Protein AF-A0A7S3G7U4-F1 (afdb_monomer)

Solvent-accessible surface area (backbone atoms only — not comparable to full-atom values): 5935 Å² total; per-residue (Å²): 143,84,80,88,81,90,70,83,78,77,40,76,63,56,55,50,52,54,54,48,54,53,54,52,58,59,51,65,65,70,73,52,85,80,72,76,47,103,76,43,25,60,87,55,8,14,26,90,80,40,45,76,45,72,46,37,95,32,33,47,54,35,44,24,40,85,20,83,43,52,42,50,49,41,92,61,32,29,67,81,30,16,76,38,44,70,54,87,82,38,46,72,90,81,44,42,71,86,125

InterPro domains:
  IPR000742 EGF-like domain [PS00022] (71-82)
  IPR000742 EGF-like domain [PS50026] (46-83)

Radius of gyration: 24.43 Å; Cα contacts (8 Å, |Δi|>4): 150; chains: 1; bounding box: 53×43×72 Å

Nearest PDB structures (foldseek):
  2e26-assembly1_A  TM=7.857E-01  e=1.696E+00  Mus musculus
  3a7q-assembly1_A  TM=6.279E-01  e=1.211E+00  Mus musculus
  6m3b-assembly1_D  TM=7.129E-01  e=8.546E+00  Homo sapiens
  6bxb-assembly1_A  TM=5.019E-01  e=5.704E+00  Homo sapiens

Foldseek 3Di:
DDDDPPDDPCDPVNVVVVVVVVVVVVVVVVPDPCQDDPQWADAQFEACVRHHQQADPQFGAQGINHGPSFTDGDPQFDDRRSFHGPDPQADPDVRHHDD

Organism: NCBI:txid652834

Sequence (99 aa):
VLNEETTSTTSRVDILEEALAEIMLELAQLKEKPGGGSDECERNHFGANCTACNCTSGGICDDGRKGSGRCACFEGVTGVRCEECTVAGRIWPDCTECM

pLDDT: mean 81.98, std 14.92, range [45.06, 96.5]

Mean predicted aligned error: 13.01 Å

Structure (mmCIF, N/CA/C/O backbone):
data_AF-A0A7S3G7U4-F1
#
_entry.id   AF-A0A7S3G7U4-F1
#
loop_
_atom_site.group_PDB
_atom_site.id
_atom_site.type_symbol
_atom_site.label_atom_id
_atom_site.label_alt_id
_atom_site.label_comp_id
_atom_site.label_asym_id
_atom_site.label_entity_id
_atom_site.label_seq_id
_atom_site.pdbx_PDB_ins_code
_atom_site.Cartn_x
_atom_site.Cartn_y
_atom_site.Cartn_z
_atom_site.occupancy
_atom_site.B_iso_or_equiv
_atom_site.auth_seq_id
_atom_site.auth_comp_id
_atom_site.auth_asym_id
_atom_site.auth_atom_id
_atom_site.pdbx_PDB_model_num
ATOM 1 N N . VAL A 1 1 ? -26.414 26.352 60.256 1.00 53.28 1 VAL A N 1
ATOM 2 C CA . VAL A 1 1 ? -27.096 25.620 59.167 1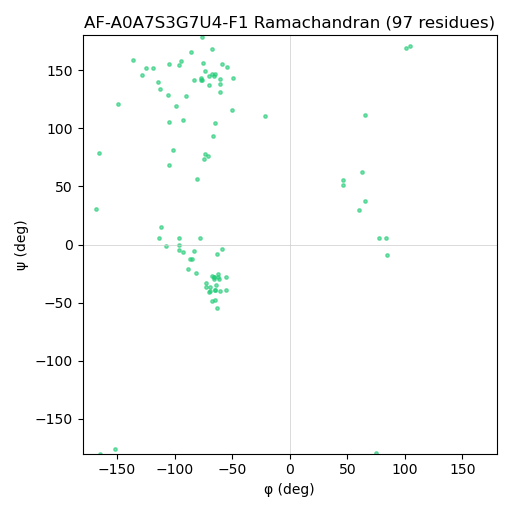.00 53.28 1 VAL A CA 1
ATOM 3 C C . VAL A 1 1 ? -27.365 26.611 58.058 1.00 53.28 1 VAL A C 1
ATOM 5 O O . VAL A 1 1 ? -28.336 27.328 58.200 1.00 53.28 1 VAL A O 1
ATOM 8 N N . LEU A 1 2 ? -26.473 26.700 57.071 1.00 45.28 2 LEU A N 1
ATOM 9 C CA . LEU A 1 2 ? -26.687 27.212 55.706 1.00 45.28 2 LEU A CA 1
ATOM 10 C C . LEU A 1 2 ? -25.442 26.746 54.905 1.00 45.28 2 LEU A C 1
ATOM 12 O O . LEU A 1 2 ? -24.358 27.257 55.163 1.00 45.28 2 LEU A O 1
ATOM 16 N N . ASN A 1 3 ? -25.397 25.476 54.490 1.00 45.06 3 ASN A N 1
ATOM 17 C CA . ASN A 1 3 ? -25.720 24.917 53.164 1.00 45.06 3 ASN A CA 1
ATOM 18 C C . ASN A 1 3 ? -24.783 25.367 52.020 1.00 45.06 3 ASN A C 1
ATOM 20 O O . ASN A 1 3 ? -24.756 26.518 51.617 1.00 45.06 3 ASN A O 1
ATOM 24 N N . GLU A 1 4 ? -24.018 24.377 51.562 1.00 58.00 4 GLU A N 1
ATOM 25 C CA . GLU A 1 4 ? -23.173 24.247 50.373 1.00 58.00 4 GLU A CA 1
ATOM 26 C C . GLU A 1 4 ? -23.497 25.193 49.199 1.00 58.00 4 GLU A C 1
ATOM 28 O O . GLU A 1 4 ? -24.471 24.994 48.479 1.00 58.00 4 GLU A O 1
ATOM 33 N N . GLU A 1 5 ? -22.607 26.154 48.942 1.00 51.22 5 GLU A N 1
ATOM 34 C CA . GLU A 1 5 ? -22.459 26.803 47.633 1.00 51.22 5 GLU A CA 1
ATOM 35 C C . GLU A 1 5 ? -21.187 26.268 46.959 1.00 51.22 5 GLU A C 1
ATOM 37 O O . GLU A 1 5 ? -20.188 26.962 46.786 1.00 51.22 5 GLU A O 1
ATOM 42 N N . THR A 1 6 ? -21.198 24.990 46.579 1.00 53.22 6 THR A N 1
ATOM 43 C CA . THR A 1 6 ? -20.271 24.434 45.579 1.00 53.22 6 THR A CA 1
ATOM 44 C C . THR A 1 6 ? -20.777 24.781 44.178 1.00 53.22 6 THR A C 1
ATOM 46 O O . THR A 1 6 ? -21.036 23.922 43.342 1.00 53.22 6 THR A O 1
ATOM 49 N N . THR A 1 7 ? -20.959 26.074 43.913 1.00 52.88 7 THR A N 1
ATOM 50 C CA . THR A 1 7 ? -21.336 26.590 42.597 1.00 52.88 7 THR A CA 1
ATOM 51 C C . THR A 1 7 ? -20.136 27.231 41.922 1.00 52.88 7 THR A C 1
ATOM 53 O O . THR A 1 7 ? -19.769 28.366 42.202 1.00 52.88 7 THR A O 1
ATOM 56 N N . SER A 1 8 ? -19.612 26.506 40.935 1.00 55.38 8 SER A N 1
ATOM 57 C CA . SER A 1 8 ? -19.397 27.080 39.607 1.00 55.38 8 SER A CA 1
ATOM 58 C C . SER A 1 8 ? -18.404 28.246 39.520 1.00 55.38 8 SER A C 1
ATOM 60 O O . SER A 1 8 ? -18.741 29.327 39.041 1.00 55.38 8 SER A O 1
ATOM 62 N N . THR A 1 9 ? -17.139 28.014 39.863 1.00 53.31 9 THR A N 1
ATOM 63 C CA . THR A 1 9 ? -16.053 28.703 39.153 1.00 53.31 9 THR A CA 1
ATOM 64 C C . THR A 1 9 ? -15.462 27.719 38.164 1.00 53.31 9 THR A C 1
ATOM 66 O O . THR A 1 9 ? -14.461 27.086 38.473 1.00 53.31 9 THR A O 1
ATOM 69 N N . THR A 1 10 ? -16.092 27.553 37.000 1.00 65.94 10 THR A N 1
ATOM 70 C CA . THR A 1 10 ? -15.457 26.840 35.888 1.00 65.94 10 THR A CA 1
ATOM 71 C C . THR A 1 10 ? -14.276 27.700 35.444 1.00 65.94 10 THR A C 1
ATOM 73 O O . THR A 1 10 ? -14.423 28.692 34.725 1.00 65.94 10 THR A O 1
ATOM 76 N N . SER A 1 11 ? -13.103 27.409 35.996 1.00 70.50 11 SER A N 1
ATOM 77 C CA . SER A 1 11 ? -11.844 28.039 35.645 1.00 70.50 11 SER A CA 1
ATOM 78 C C . SER A 1 11 ? -11.580 27.806 34.164 1.00 70.50 11 SER A C 1
ATOM 80 O O . SER A 1 11 ? -12.018 26.821 33.576 1.00 70.50 11 SER A O 1
ATOM 82 N N . ARG A 1 12 ? -10.794 28.689 33.540 1.00 78.50 12 ARG A N 1
ATOM 83 C CA . ARG A 1 12 ? -10.322 28.466 32.162 1.00 78.50 12 ARG A CA 1
ATOM 84 C C . ARG A 1 12 ? -9.602 27.125 32.031 1.00 78.50 12 ARG A C 1
ATOM 86 O O . ARG A 1 12 ? -9.603 26.562 30.949 1.00 78.50 12 ARG A O 1
ATOM 93 N N . VAL A 1 13 ? -8.997 26.650 33.119 1.00 76.12 13 VAL A N 1
ATOM 94 C CA . VAL A 1 13 ? -8.372 25.329 33.194 1.00 76.12 13 VAL A CA 1
ATOM 95 C C . VAL A 1 13 ? -9.434 24.232 33.118 1.00 76.12 13 VAL A C 1
ATOM 97 O O . VAL A 1 13 ? -9.318 23.391 32.241 1.00 76.12 13 VAL A O 1
ATOM 100 N N . ASP A 1 14 ? -10.515 24.323 33.896 1.00 82.50 14 ASP A N 1
ATOM 101 C CA . ASP A 1 14 ? -11.611 23.342 33.873 1.00 82.50 14 ASP A CA 1
ATOM 102 C C . ASP A 1 14 ? -12.286 23.269 32.486 1.00 82.50 14 ASP A C 1
ATOM 104 O O . ASP A 1 14 ? -12.545 22.187 31.969 1.00 82.50 14 ASP A O 1
ATOM 108 N N . ILE A 1 15 ? -12.487 24.418 31.823 1.00 81.12 15 ILE A N 1
ATOM 109 C CA . ILE A 1 15 ? -13.035 24.481 30.450 1.00 81.12 15 ILE A CA 1
ATOM 110 C C . ILE A 1 15 ? -12.083 23.822 29.440 1.00 81.12 15 ILE A C 1
ATOM 112 O O . ILE A 1 15 ? -12.518 23.165 28.497 1.00 81.12 15 ILE A O 1
ATOM 116 N N . LEU A 1 16 ? -10.773 24.025 29.607 1.00 81.81 16 LEU A N 1
ATOM 117 C CA . LEU A 1 16 ? -9.759 23.437 28.731 1.00 81.81 16 LEU A CA 1
ATOM 118 C C . LEU A 1 16 ? -9.604 21.933 28.970 1.00 81.81 16 LEU A C 1
ATOM 120 O O . LEU A 1 16 ? -9.336 21.207 28.018 1.00 81.81 16 LEU A O 1
ATOM 124 N N . GLU A 1 17 ? -9.775 21.466 30.204 1.00 86.31 17 GLU A N 1
ATOM 125 C CA . GLU A 1 17 ? -9.758 20.043 30.546 1.00 86.31 17 GLU A CA 1
ATOM 126 C C . GLU A 1 17 ? -10.982 19.318 29.978 1.00 86.31 17 GLU A C 1
ATOM 128 O O . GLU A 1 17 ? -10.831 18.234 29.415 1.00 86.31 17 GLU A O 1
ATOM 133 N N . GLU A 1 18 ? -12.162 19.940 30.029 1.00 84.75 18 GLU A N 1
ATOM 134 C CA . GLU A 1 18 ? -13.386 19.411 29.416 1.00 84.75 18 GLU A CA 1
ATOM 135 C C . GLU A 1 18 ? -13.262 19.348 27.883 1.00 84.75 18 GLU A C 1
ATOM 137 O O . GLU A 1 18 ? -13.456 18.288 27.288 1.00 84.75 18 GLU A O 1
ATOM 142 N N . ALA A 1 19 ? -12.798 20.429 27.246 1.00 85.75 19 ALA A N 1
ATOM 143 C CA . ALA A 1 19 ? -12.559 20.457 25.800 1.00 85.75 19 ALA A CA 1
ATOM 144 C C . ALA A 1 19 ? -11.462 19.470 25.350 1.00 85.75 19 ALA A C 1
ATOM 146 O O . ALA A 1 19 ? -11.547 18.886 24.270 1.00 85.75 19 ALA A O 1
ATOM 147 N N . LEU A 1 20 ? -10.417 19.259 26.160 1.00 88.31 20 LEU A N 1
ATOM 148 C CA . LEU A 1 20 ? -9.373 18.271 25.875 1.00 88.31 20 LEU A CA 1
ATOM 149 C C . LEU A 1 20 ? -9.906 16.838 26.001 1.00 88.31 20 LEU A C 1
ATOM 151 O O . LEU A 1 20 ? -9.503 15.979 25.217 1.00 88.31 20 LEU A O 1
ATOM 155 N N . ALA A 1 21 ? -10.800 16.572 26.956 1.00 87.56 21 ALA A N 1
ATOM 156 C CA . ALA A 1 21 ? -11.433 15.267 27.117 1.00 87.56 21 ALA A CA 1
ATOM 157 C C . ALA A 1 21 ? -12.316 14.907 25.912 1.00 87.56 21 ALA A C 1
ATOM 159 O O . ALA A 1 21 ? -12.266 13.763 25.456 1.00 87.56 21 ALA A O 1
ATOM 160 N N . GLU A 1 22 ? -13.047 15.880 25.360 1.00 84.56 22 GLU A N 1
ATOM 161 C CA . GLU A 1 22 ? -13.803 15.718 24.112 1.00 84.56 22 GLU A CA 1
ATOM 162 C C . GLU A 1 22 ? -12.855 15.424 22.945 1.00 84.56 22 GLU A C 1
ATOM 164 O O . GLU A 1 22 ? -12.918 14.339 22.375 1.00 84.56 22 GLU A O 1
ATOM 169 N N . ILE A 1 23 ? -11.851 16.278 22.707 1.00 83.75 23 ILE A N 1
ATOM 170 C CA . ILE A 1 23 ? -10.872 16.084 21.622 1.00 83.75 23 ILE A CA 1
ATOM 171 C C . ILE A 1 23 ? -10.171 14.719 21.723 1.00 83.75 23 ILE A C 1
ATOM 173 O O . ILE A 1 23 ? -9.936 14.056 20.710 1.00 83.75 23 ILE A O 1
ATOM 177 N N . MET A 1 24 ? -9.830 14.255 22.929 1.00 83.94 24 MET A N 1
ATOM 178 C CA . MET A 1 24 ? -9.231 12.930 23.118 1.00 83.94 24 MET A CA 1
ATOM 179 C C . MET A 1 24 ? -10.184 11.779 22.755 1.00 83.94 24 MET A C 1
ATOM 181 O O . MET A 1 24 ? -9.705 10.730 22.315 1.00 83.94 24 MET A O 1
ATOM 185 N N . LEU A 1 25 ? -11.501 11.963 22.876 1.00 79.88 25 LEU A N 1
ATOM 186 C CA . LEU A 1 25 ? -12.518 10.993 22.466 1.00 79.88 25 LEU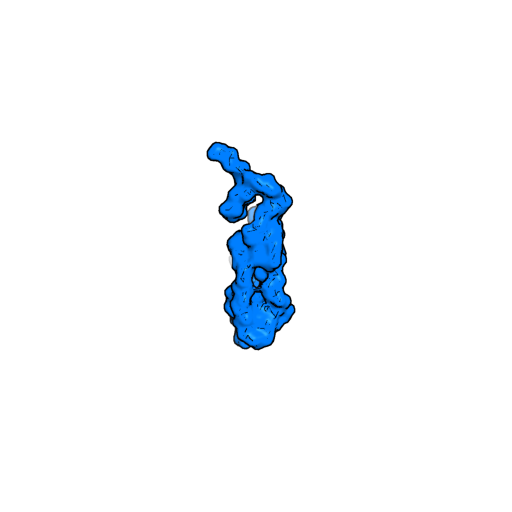 A CA 1
ATOM 187 C C . LEU A 1 25 ? -12.652 10.902 20.937 1.00 79.88 25 LEU A C 1
ATOM 189 O O . LEU A 1 25 ? -12.811 9.797 20.408 1.00 79.88 25 LEU A O 1
ATOM 193 N N . GLU A 1 26 ? -12.527 12.014 20.206 1.00 77.62 26 GLU A N 1
ATOM 194 C CA . GLU A 1 26 ? -12.437 11.978 18.739 1.00 77.62 26 GLU A CA 1
ATOM 195 C C . GLU A 1 26 ? -11.104 11.384 18.259 1.00 77.62 26 GLU A C 1
ATOM 197 O O . GLU A 1 26 ? -11.078 10.574 17.331 1.00 77.62 26 GLU A O 1
ATOM 202 N N . LEU A 1 27 ? -9.983 11.716 18.908 1.00 73.88 27 LEU A N 1
ATOM 203 C CA . LEU A 1 27 ? -8.667 11.178 18.540 1.00 73.88 27 LEU A CA 1
ATOM 204 C C . LEU A 1 27 ? -8.536 9.670 18.823 1.00 73.88 27 LEU A C 1
ATOM 206 O O . LEU A 1 27 ? -7.782 8.985 18.127 1.00 73.88 27 LEU A O 1
ATOM 210 N N . ALA A 1 28 ? -9.277 9.125 19.794 1.00 70.00 28 ALA A N 1
ATOM 211 C CA . ALA A 1 28 ? -9.329 7.685 20.067 1.00 70.00 28 ALA A CA 1
ATOM 212 C C . ALA A 1 28 ? -9.880 6.869 18.883 1.00 70.00 28 ALA A C 1
ATOM 214 O O . ALA A 1 28 ? -9.523 5.704 18.719 1.00 70.00 28 ALA A O 1
ATOM 215 N N . GLN A 1 29 ? -10.689 7.489 18.020 1.00 67.19 29 GLN A N 1
ATOM 216 C CA . GLN A 1 29 ? -11.267 6.866 16.825 1.00 67.19 29 GLN A CA 1
ATOM 217 C C . GLN A 1 29 ? -10.321 6.924 15.614 1.00 67.19 29 GLN A C 1
ATOM 219 O O . GLN A 1 29 ? -10.538 6.229 14.625 1.00 67.19 29 GLN A O 1
ATOM 224 N N . LEU A 1 30 ? -9.252 7.725 15.688 1.00 61.81 30 LEU A N 1
ATOM 225 C CA . LEU A 1 30 ? -8.272 7.893 14.611 1.00 61.81 30 LEU A CA 1
ATOM 226 C 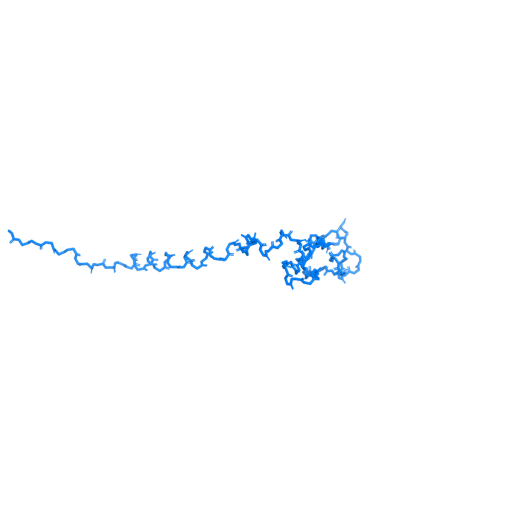C . LEU A 1 30 ? -7.067 6.953 14.722 1.00 61.81 30 LEU A C 1
ATOM 228 O O . LEU A 1 30 ? -6.228 6.945 13.823 1.00 61.81 30 LEU A O 1
ATOM 232 N N . LYS A 1 31 ? -6.935 6.183 15.811 1.00 66.56 31 LYS A N 1
ATOM 233 C CA . LYS A 1 31 ? -5.725 5.376 16.022 1.00 66.56 31 LYS A CA 1
ATOM 234 C C . LYS A 1 31 ? -5.698 4.057 15.271 1.00 66.56 31 LYS A C 1
ATOM 236 O O . LYS A 1 31 ? -4.604 3.601 14.966 1.00 66.56 31 LYS A O 1
ATOM 241 N N . GLU A 1 32 ? -6.830 3.473 14.901 1.00 60.22 32 GLU A N 1
ATOM 242 C CA . GLU A 1 32 ? -6.832 2.220 14.150 1.00 60.22 32 GLU A CA 1
ATOM 243 C C . GLU A 1 32 ? -8.059 2.185 13.240 1.00 60.22 32 GLU A C 1
ATOM 245 O O . GLU A 1 32 ? -9.184 2.238 13.729 1.00 60.22 32 GLU A O 1
ATOM 250 N N . LYS A 1 33 ? -7.866 2.061 11.916 1.00 54.69 33 LYS A N 1
ATOM 251 C CA . LYS A 1 33 ? -8.914 1.494 11.049 1.00 54.69 33 LYS A CA 1
ATOM 252 C C . LYS A 1 33 ? -9.318 0.178 11.735 1.00 54.69 33 LYS A C 1
ATOM 254 O O . LYS A 1 33 ? -8.427 -0.664 11.894 1.00 54.69 33 LYS A O 1
ATOM 259 N N . PRO A 1 34 ? -10.562 0.017 12.226 1.00 51.75 34 PRO A N 1
ATOM 260 C CA . PRO A 1 34 ? -10.929 -1.108 13.078 1.00 51.75 34 PRO A CA 1
ATOM 261 C C . PRO A 1 34 ? -11.044 -2.383 12.238 1.00 51.75 34 PRO A C 1
ATOM 263 O O . PRO A 1 34 ? -12.138 -2.858 11.977 1.00 51.75 34 PRO A O 1
ATOM 266 N N . GLY A 1 35 ? -9.911 -2.939 11.808 1.00 56.34 35 GLY A N 1
ATOM 267 C CA . GLY A 1 35 ? -9.840 -4.216 11.107 1.00 56.34 35 GLY A CA 1
ATOM 268 C C . GLY A 1 35 ? -10.072 -5.356 12.087 1.00 56.34 35 GLY A C 1
ATOM 269 O O . GLY A 1 35 ? -9.114 -5.957 12.569 1.00 56.34 35 GLY A O 1
ATOM 270 N N . GLY A 1 36 ? -11.331 -5.590 12.459 1.00 55.94 36 GLY A N 1
ATOM 271 C CA . GLY A 1 36 ? -11.658 -6.490 13.566 1.00 55.94 36 GLY A 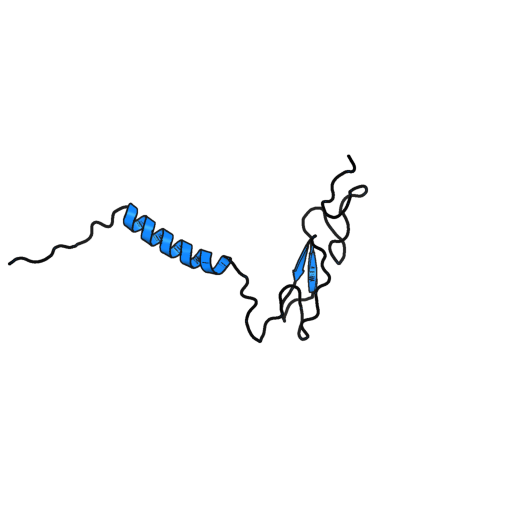CA 1
ATOM 272 C C . GLY A 1 36 ? -13.129 -6.877 13.704 1.00 55.94 36 GLY A C 1
ATOM 273 O O . GLY A 1 36 ? -13.586 -7.110 14.819 1.00 55.94 36 GLY A O 1
ATOM 274 N N . GLY A 1 37 ? -13.875 -6.949 12.600 1.00 52.41 37 GLY A N 1
ATOM 275 C CA . GLY A 1 37 ? -15.161 -7.653 12.539 1.00 52.41 37 GLY A CA 1
ATOM 276 C C . GLY A 1 37 ? -15.017 -8.977 11.788 1.00 52.41 37 GLY A C 1
ATOM 277 O O . GLY A 1 37 ? -14.156 -9.099 10.924 1.00 52.41 37 GLY A O 1
ATOM 278 N N . SER A 1 38 ? -15.895 -9.955 12.039 1.00 59.44 38 SER A N 1
ATOM 279 C CA . SER A 1 38 ? -15.979 -11.222 11.271 1.00 59.44 38 SER A CA 1
ATOM 280 C C . SER A 1 38 ? -16.246 -11.017 9.758 1.00 59.44 38 SER A C 1
ATOM 282 O O . SER A 1 38 ? -16.263 -11.969 8.972 1.00 59.44 38 SER A O 1
ATOM 284 N N . ASP A 1 39 ? -16.437 -9.762 9.357 1.00 60.91 39 ASP A N 1
ATOM 285 C CA . ASP A 1 39 ? -16.740 -9.263 8.022 1.00 60.91 39 ASP A CA 1
ATOM 286 C C . ASP A 1 39 ? -15.533 -8.545 7.389 1.00 60.91 39 ASP A C 1
ATOM 288 O O . ASP A 1 39 ? -15.610 -8.119 6.236 1.00 60.91 39 ASP A O 1
ATOM 292 N N . GLU A 1 40 ? -14.411 -8.446 8.101 1.00 72.31 40 GLU A N 1
ATOM 293 C CA . GLU A 1 40 ? -13.204 -7.745 7.675 1.00 72.31 40 GLU A CA 1
ATOM 294 C C . GLU A 1 40 ? -12.043 -8.725 7.484 1.00 72.31 40 GLU A C 1
ATOM 296 O O . GLU A 1 40 ? -11.876 -9.686 8.233 1.00 72.31 40 GLU A O 1
ATOM 301 N N . CYS A 1 41 ? -11.257 -8.506 6.435 1.00 81.56 41 CYS A N 1
ATOM 302 C CA . CYS A 1 41 ? -10.058 -9.291 6.189 1.00 81.56 41 CYS A CA 1
ATOM 303 C C . CYS A 1 41 ? -8.937 -8.867 7.145 1.00 81.56 41 CYS A C 1
ATOM 305 O O . CYS A 1 41 ? -8.919 -7.729 7.616 1.00 81.56 41 CYS A O 1
ATOM 307 N N . GLU A 1 42 ? -7.976 -9.761 7.398 1.00 86.06 42 GLU A N 1
ATOM 308 C CA . GLU A 1 42 ? -6.728 -9.361 8.053 1.00 86.06 42 GLU A CA 1
ATOM 309 C C . GLU A 1 42 ? -6.073 -8.209 7.270 1.00 86.06 42 GLU A C 1
ATOM 311 O O . GLU A 1 42 ? -6.270 -8.075 6.056 1.00 86.06 42 GLU A O 1
ATOM 316 N N . ARG A 1 43 ? -5.287 -7.363 7.952 1.00 83.75 43 ARG A N 1
ATOM 317 C CA . ARG A 1 43 ? -4.545 -6.283 7.284 1.00 83.75 43 ARG A CA 1
ATOM 318 C C . ARG A 1 43 ? -3.789 -6.839 6.071 1.00 83.75 43 ARG A C 1
ATOM 320 O O . ARG A 1 43 ? -3.278 -7.958 6.106 1.00 83.75 43 ARG A O 1
ATOM 327 N N . ASN A 1 44 ? -3.717 -6.050 5.000 1.00 87.50 44 ASN A N 1
ATOM 328 C CA . ASN A 1 44 ? -3.145 -6.468 3.715 1.00 87.50 44 ASN A CA 1
ATOM 329 C C . ASN A 1 44 ? -3.843 -7.672 3.056 1.00 87.50 44 ASN A C 1
ATOM 331 O O . ASN A 1 44 ? -3.200 -8.402 2.310 1.00 87.50 44 ASN A O 1
ATOM 335 N N . HIS A 1 45 ? -5.140 -7.885 3.275 1.00 92.44 45 HIS A N 1
ATOM 336 C CA . HIS A 1 45 ? -5.932 -8.847 2.506 1.00 92.44 45 HIS A CA 1
ATOM 337 C C . HIS A 1 45 ? -7.196 -8.184 1.958 1.00 92.44 45 HIS A C 1
ATOM 339 O O . HIS A 1 45 ? -7.774 -7.310 2.602 1.00 92.44 45 HIS A O 1
ATOM 345 N N . PHE A 1 46 ? -7.638 -8.592 0.769 1.00 92.69 46 PHE A N 1
ATOM 346 C CA . PHE A 1 46 ? -8.712 -7.919 0.040 1.00 92.69 46 PHE A CA 1
ATOM 347 C C . PHE A 1 46 ? -9.740 -8.877 -0.576 1.00 92.69 46 PHE A C 1
ATOM 349 O O . PHE A 1 46 ? -9.477 -10.058 -0.828 1.00 92.69 46 PHE A O 1
ATOM 356 N N . GLY A 1 47 ? -10.926 -8.340 -0.856 1.00 91.31 47 GLY A N 1
ATOM 357 C CA . GLY A 1 47 ? -12.007 -9.036 -1.548 1.00 91.31 47 GLY A CA 1
ATOM 358 C C . GLY A 1 47 ? -12.749 -10.070 -0.694 1.00 91.31 47 GLY A C 1
ATOM 359 O O . GLY A 1 47 ? -12.451 -10.301 0.475 1.00 91.31 47 GLY A O 1
ATOM 360 N N . ALA A 1 48 ? -13.740 -10.731 -1.302 1.00 90.31 48 ALA A N 1
ATOM 361 C CA . ALA A 1 48 ? -14.619 -11.680 -0.608 1.00 90.31 48 ALA A CA 1
ATOM 362 C C . ALA A 1 48 ? -13.888 -12.904 -0.025 1.00 90.31 48 ALA A C 1
ATOM 364 O O . ALA A 1 48 ? -14.344 -13.468 0.966 1.00 90.31 48 ALA A O 1
ATOM 365 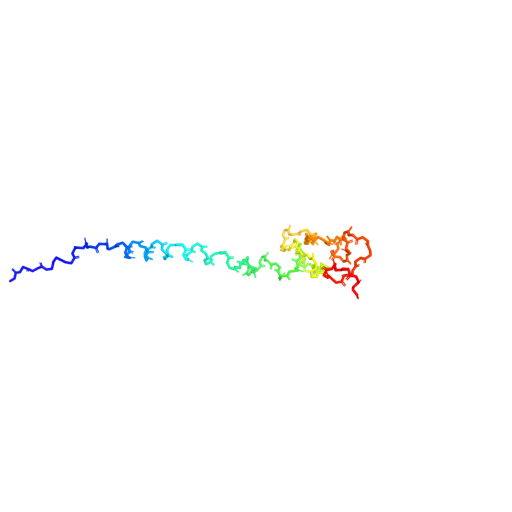N N . ASN A 1 49 ? -12.767 -13.294 -0.637 1.00 91.88 49 ASN A N 1
ATOM 366 C CA . ASN A 1 49 ? -11.942 -14.422 -0.203 1.00 91.88 49 ASN A CA 1
ATOM 367 C C . ASN A 1 49 ? -10.762 -13.998 0.680 1.00 91.88 49 ASN A C 1
ATOM 369 O O . ASN A 1 49 ? -9.918 -14.839 0.966 1.00 91.88 49 ASN A O 1
ATOM 373 N N . CYS A 1 50 ? -10.658 -12.714 1.049 1.00 92.19 50 CYS A N 1
ATOM 374 C CA . CYS A 1 50 ? -9.515 -12.167 1.778 1.00 92.19 50 CYS A CA 1
ATOM 375 C C . CYS A 1 50 ? -8.182 -12.626 1.178 1.00 92.19 50 CYS A C 1
ATOM 377 O O . CYS A 1 50 ? -7.356 -13.246 1.836 1.00 92.19 50 CYS A O 1
ATOM 379 N N . THR A 1 51 ? -7.996 -12.366 -0.113 1.00 94.12 51 THR A N 1
ATOM 380 C CA . THR A 1 51 ? -6.757 -12.690 -0.823 1.00 94.12 51 THR A CA 1
ATOM 381 C C . THR A 1 51 ? -5.644 -11.769 -0.347 1.00 94.12 51 THR A C 1
ATOM 383 O O . THR A 1 51 ? -5.872 -10.573 -0.194 1.00 94.12 51 THR A O 1
ATOM 386 N N . ALA A 1 52 ? -4.446 -12.306 -0.117 1.00 94.25 52 ALA A N 1
ATOM 387 C CA . ALA A 1 52 ? -3.305 -11.502 0.306 1.00 94.25 52 ALA A CA 1
ATOM 388 C C . ALA A 1 52 ? -2.961 -10.434 -0.742 1.00 94.25 52 ALA A C 1
ATOM 390 O O . ALA A 1 52 ? -2.827 -10.723 -1.935 1.00 94.25 52 ALA A O 1
ATOM 391 N N . CYS A 1 53 ? -2.802 -9.195 -0.288 1.00 94.31 53 CYS A N 1
ATOM 392 C CA . CYS A 1 53 ? -2.234 -8.114 -1.071 1.00 94.31 53 CYS A CA 1
ATOM 393 C C . CYS A 1 53 ? -0.758 -8.391 -1.334 1.00 94.31 53 CYS A C 1
ATOM 395 O O . CYS A 1 53 ? -0.044 -8.927 -0.489 1.00 94.31 53 CYS A O 1
ATOM 397 N N . ASN A 1 54 ? -0.287 -7.954 -2.497 1.00 94.88 54 ASN A N 1
ATOM 398 C CA . ASN A 1 54 ? 1.099 -8.152 -2.902 1.00 94.88 54 ASN A CA 1
ATOM 399 C C . ASN A 1 54 ? 1.896 -6.839 -2.956 1.00 94.88 54 ASN A C 1
ATOM 401 O O . ASN A 1 54 ? 2.962 -6.806 -3.564 1.00 94.88 54 ASN A O 1
ATOM 405 N N . CYS A 1 55 ? 1.394 -5.752 -2.366 1.00 94.69 55 CYS A N 1
ATOM 406 C CA . CYS A 1 55 ? 2.105 -4.474 -2.318 1.00 94.69 55 CYS A CA 1
ATOM 407 C C . CYS A 1 55 ? 3.441 -4.624 -1.579 1.00 94.69 55 CYS A C 1
ATOM 409 O O . CYS A 1 55 ? 3.540 -5.369 -0.603 1.00 94.69 55 CYS A O 1
ATOM 411 N N . THR A 1 56 ? 4.479 -3.937 -2.046 1.00 94.56 56 THR A N 1
ATOM 412 C CA . THR A 1 56 ? 5.727 -3.789 -1.296 1.00 94.56 56 THR A CA 1
ATOM 413 C C . THR A 1 56 ? 5.541 -2.763 -0.171 1.00 94.56 56 THR A C 1
ATOM 415 O O . THR A 1 56 ? 4.491 -2.132 -0.045 1.00 94.56 56 THR A O 1
ATOM 418 N N . SER A 1 57 ? 6.586 -2.536 0.627 1.00 92.50 57 SER A N 1
ATOM 419 C CA . SER A 1 57 ? 6.618 -1.454 1.620 1.00 92.50 57 SER A CA 1
ATOM 420 C C . SER A 1 57 ? 6.539 -0.048 1.011 1.00 92.50 57 SER A C 1
ATOM 422 O O . SER A 1 57 ? 6.400 0.917 1.754 1.00 92.50 57 SER A O 1
ATOM 424 N N . GLY A 1 58 ? 6.625 0.082 -0.318 1.00 93.06 58 GLY A N 1
ATOM 425 C CA . GLY A 1 58 ? 6.485 1.343 -1.043 1.00 93.06 58 GLY A CA 1
ATOM 426 C C . GLY A 1 58 ? 5.037 1.813 -1.211 1.00 93.06 58 GLY A C 1
ATOM 427 O O . GLY A 1 58 ? 4.798 2.789 -1.915 1.00 93.06 58 GLY A O 1
ATOM 428 N N . GLY A 1 59 ? 4.047 1.145 -0.621 1.00 93.00 59 GLY A N 1
ATOM 429 C CA . GLY A 1 59 ? 2.665 1.595 -0.726 1.00 93.00 59 GLY A CA 1
ATOM 430 C C . GLY A 1 59 ? 1.719 0.965 0.280 1.00 93.00 59 GLY A C 1
ATOM 431 O O . GLY A 1 59 ? 2.096 0.135 1.105 1.00 93.00 59 GLY A O 1
ATOM 432 N N . ILE A 1 60 ? 0.459 1.376 0.183 1.00 93.19 60 ILE A N 1
ATOM 433 C CA . ILE A 1 60 ? -0.645 0.885 1.008 1.00 93.19 60 ILE A CA 1
ATOM 434 C C . ILE A 1 60 ? -1.608 0.113 0.114 1.00 93.19 60 ILE A C 1
ATOM 436 O O . ILE A 1 60 ? -1.961 0.573 -0.974 1.00 93.19 60 ILE A O 1
ATOM 440 N N . CYS A 1 61 ? -2.037 -1.063 0.568 1.00 93.75 61 CYS A N 1
ATOM 441 C CA . CYS A 1 61 ? -3.048 -1.827 -0.145 1.00 93.75 61 CYS A CA 1
ATOM 442 C C . CYS A 1 61 ? -4.448 -1.251 0.083 1.00 93.75 61 CYS A C 1
ATOM 444 O O . CYS A 1 61 ? -4.803 -0.893 1.203 1.00 93.75 61 CYS A O 1
ATOM 446 N N . ASP A 1 62 ? -5.276 -1.244 -0.959 1.00 92.69 62 ASP A N 1
ATOM 447 C CA . ASP A 1 62 ? -6.729 -1.161 -0.826 1.00 92.69 62 ASP A CA 1
ATOM 448 C C . ASP A 1 62 ? -7.279 -2.487 -0.265 1.00 92.69 62 ASP A C 1
ATOM 450 O O . ASP A 1 62 ? -7.770 -3.353 -1.000 1.00 92.69 62 ASP A O 1
ATOM 454 N N . ASP A 1 63 ? -7.081 -2.667 1.043 1.00 90.94 63 ASP A N 1
ATOM 455 C CA . ASP A 1 63 ? -7.448 -3.845 1.826 1.00 90.94 63 ASP A CA 1
ATOM 456 C C . ASP A 1 63 ? -8.898 -3.808 2.344 1.00 90.94 63 ASP A C 1
ATOM 458 O O . ASP A 1 63 ? -9.575 -2.775 2.368 1.00 90.94 63 ASP A O 1
ATOM 462 N N . GLY A 1 64 ? -9.360 -4.969 2.804 1.00 87.56 64 GLY A N 1
ATOM 463 C CA . GLY A 1 64 ? -10.697 -5.196 3.337 1.00 87.56 64 GLY A CA 1
ATOM 464 C C . GLY A 1 64 ? -11.596 -5.951 2.360 1.00 87.56 64 GLY A C 1
ATOM 465 O O . GLY A 1 64 ? -11.284 -6.147 1.185 1.00 87.56 64 GLY A O 1
ATOM 466 N N . ARG A 1 65 ? -12.773 -6.372 2.830 1.00 88.56 65 ARG A N 1
ATOM 467 C CA . ARG A 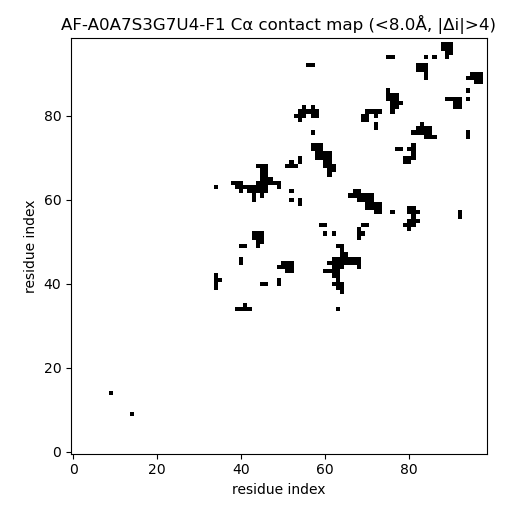1 65 ? -13.693 -7.222 2.047 1.00 88.56 65 ARG A CA 1
ATOM 468 C C . ARG A 1 65 ? -14.190 -6.562 0.753 1.00 88.56 65 ARG A C 1
ATOM 470 O O . ARG A 1 65 ? -14.485 -7.255 -0.218 1.00 88.56 65 ARG A O 1
ATOM 477 N N . LYS A 1 66 ? -14.287 -5.227 0.747 1.00 88.94 66 LYS A N 1
ATOM 478 C CA . LYS A 1 66 ? -14.626 -4.407 -0.433 1.00 88.94 66 LYS A CA 1
ATOM 479 C C . LYS A 1 66 ? -13.396 -3.850 -1.156 1.00 88.94 66 LYS A C 1
ATOM 481 O O . LYS A 1 66 ? -13.562 -3.206 -2.187 1.00 88.94 66 LYS A O 1
ATOM 486 N N . GLY A 1 67 ? -12.204 -4.079 -0.608 1.00 90.06 67 GLY A N 1
ATOM 487 C CA . GLY A 1 67 ? -10.948 -3.644 -1.192 1.00 90.06 67 GLY A CA 1
ATOM 488 C C . GLY A 1 67 ? -10.677 -4.356 -2.513 1.00 90.06 67 GLY A C 1
ATOM 489 O O . GLY A 1 67 ? -11.032 -5.525 -2.703 1.00 90.06 67 GLY A O 1
ATOM 490 N N . SER A 1 68 ? -10.056 -3.636 -3.438 1.00 92.88 68 SER A N 1
ATOM 491 C CA . SER A 1 68 ? -9.682 -4.129 -4.765 1.00 92.88 68 SER A CA 1
ATOM 492 C C . SER A 1 68 ? -8.324 -4.831 -4.799 1.00 92.88 68 SER A C 1
ATOM 494 O O . SER A 1 68 ? -8.002 -5.466 -5.802 1.00 92.88 68 SER A O 1
ATOM 496 N N . GLY A 1 69 ? -7.518 -4.703 -3.738 1.00 93.06 69 GLY A N 1
ATOM 497 C CA . GLY A 1 69 ? -6.148 -5.220 -3.696 1.00 93.06 69 GLY A CA 1
ATOM 498 C C . GLY A 1 69 ? -5.131 -4.365 -4.447 1.00 93.06 69 GLY A C 1
ATOM 499 O O . GLY A 1 69 ? -3.973 -4.759 -4.589 1.00 93.06 69 GLY A O 1
ATOM 500 N N . ARG A 1 70 ? -5.549 -3.203 -4.960 1.00 94.56 70 ARG A N 1
ATOM 501 C CA . ARG A 1 70 ? -4.678 -2.283 -5.692 1.00 94.56 70 ARG A CA 1
ATOM 502 C C . ARG A 1 70 ? -3.770 -1.528 -4.720 1.00 94.56 70 ARG A C 1
ATOM 504 O O . ARG A 1 70 ? -4.214 -1.114 -3.654 1.00 94.56 70 ARG A O 1
ATOM 511 N N . CYS A 1 71 ? -2.518 -1.314 -5.111 1.00 95.88 71 CYS A N 1
ATOM 512 C CA . CYS A 1 71 ? -1.545 -0.598 -4.292 1.00 95.88 71 CYS A CA 1
ATOM 513 C C . CYS A 1 71 ? -1.582 0.905 -4.590 1.00 95.88 71 CYS A C 1
ATOM 515 O O . CYS A 1 71 ? -1.486 1.328 -5.746 1.00 95.88 71 CYS A O 1
ATOM 517 N N . ALA A 1 72 ? -1.721 1.714 -3.546 1.00 95.50 72 ALA A N 1
ATOM 518 C CA . ALA A 1 72 ? -1.491 3.148 -3.589 1.00 95.50 72 ALA A CA 1
ATOM 519 C C . ALA A 1 72 ? -0.033 3.412 -3.194 1.00 95.50 72 ALA A C 1
ATOM 521 O O . ALA A 1 72 ? 0.336 3.236 -2.033 1.00 95.50 72 ALA A O 1
ATOM 522 N N . CYS A 1 73 ? 0.796 3.780 -4.169 1.00 96.06 73 CYS A N 1
ATOM 523 C CA . CYS A 1 73 ? 2.226 3.975 -3.955 1.00 96.06 73 CYS A CA 1
ATOM 524 C C . CYS A 1 73 ? 2.526 5.303 -3.263 1.00 96.06 73 CYS A C 1
ATOM 526 O O . CYS A 1 73 ? 1.870 6.314 -3.524 1.00 96.06 73 CYS A O 1
ATOM 528 N N . PHE A 1 74 ? 3.526 5.281 -2.384 1.00 94.62 74 PHE A N 1
ATOM 529 C CA . PHE A 1 74 ? 4.086 6.477 -1.774 1.00 94.62 74 PHE A CA 1
ATOM 530 C C . PHE A 1 74 ? 4.809 7.338 -2.814 1.00 94.62 74 PHE A C 1
ATOM 532 O O . PHE A 1 74 ? 5.048 6.936 -3.955 1.00 94.62 74 PHE A O 1
ATOM 539 N N . GLU A 1 75 ? 5.140 8.565 -2.428 1.00 94.12 75 GLU A N 1
ATOM 540 C CA . GLU A 1 75 ? 5.858 9.478 -3.308 1.00 94.12 75 GLU A CA 1
ATOM 541 C C . GLU A 1 75 ? 7.228 8.902 -3.708 1.00 94.12 75 GLU A C 1
ATOM 543 O O . GLU A 1 75 ? 7.940 8.326 -2.890 1.00 94.12 75 GLU A O 1
ATOM 548 N N . GLY A 1 76 ? 7.598 9.049 -4.984 1.00 94.06 76 GLY A N 1
ATOM 549 C CA . GLY A 1 76 ? 8.884 8.571 -5.503 1.00 94.06 76 GLY A CA 1
ATOM 550 C C . GLY A 1 76 ? 8.918 7.095 -5.917 1.00 94.06 76 GLY A C 1
ATOM 551 O O . GLY A 1 76 ? 9.875 6.686 -6.576 1.00 94.06 76 GLY A O 1
ATOM 552 N N . VAL A 1 77 ? 7.869 6.322 -5.620 1.00 95.62 77 VAL A N 1
ATOM 553 C CA . VAL A 1 77 ? 7.733 4.910 -6.009 1.00 95.62 77 VAL A CA 1
ATOM 554 C C . VAL A 1 77 ? 6.524 4.672 -6.918 1.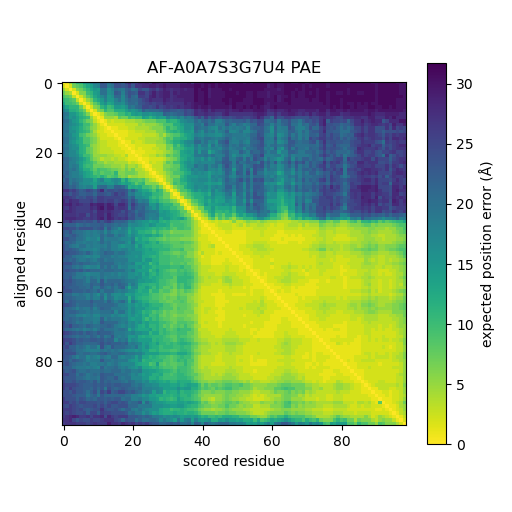00 95.62 77 VAL A C 1
ATOM 556 O O . VAL A 1 77 ? 5.536 5.404 -6.907 1.00 95.62 77 VAL A O 1
ATOM 559 N N . THR A 1 78 ? 6.619 3.656 -7.768 1.00 95.44 78 THR A N 1
ATOM 560 C CA . THR A 1 78 ? 5.628 3.292 -8.783 1.00 95.44 78 THR A CA 1
ATOM 561 C C . THR A 1 78 ? 5.675 1.790 -9.080 1.00 95.44 78 THR A C 1
ATOM 563 O O . THR A 1 78 ? 6.402 1.045 -8.425 1.00 95.44 78 THR A O 1
ATOM 566 N N . GLY A 1 79 ? 4.875 1.341 -10.043 1.00 94.56 79 GLY A N 1
ATOM 567 C CA . GLY A 1 79 ? 4.668 -0.071 -10.356 1.00 94.56 79 GLY A CA 1
ATOM 568 C C . GLY A 1 79 ? 3.362 -0.605 -9.769 1.00 94.56 79 GLY A C 1
ATOM 569 O O . GLY A 1 79 ? 2.684 0.059 -8.982 1.00 94.56 79 GLY A O 1
ATOM 570 N N . VAL A 1 80 ? 2.971 -1.815 -10.175 1.00 95.56 80 VAL A N 1
ATOM 571 C CA . VAL A 1 80 ? 1.714 -2.446 -9.722 1.00 95.56 80 VAL A CA 1
ATOM 572 C C . VAL A 1 80 ? 1.760 -2.746 -8.225 1.00 95.56 80 VAL A C 1
ATOM 574 O O . VAL A 1 80 ? 0.725 -2.733 -7.556 1.00 95.56 80 VAL A O 1
ATOM 577 N N . ARG A 1 81 ? 2.958 -3.003 -7.700 1.00 95.62 81 ARG A N 1
ATOM 578 C CA . ARG A 1 81 ? 3.225 -3.346 -6.308 1.00 95.62 81 ARG A CA 1
ATOM 579 C C . ARG A 1 81 ? 4.032 -2.265 -5.592 1.00 95.62 81 ARG A C 1
ATOM 581 O O . ARG A 1 81 ? 4.378 -2.485 -4.439 1.00 95.62 81 ARG A O 1
ATOM 588 N N . CYS A 1 82 ? 4.306 -1.123 -6.223 1.00 96.50 82 CYS A N 1
ATOM 589 C CA . CYS A 1 82 ? 5.196 -0.078 -5.702 1.00 96.50 82 CYS A CA 1
ATOM 590 C C . CYS A 1 82 ? 6.663 -0.542 -5.582 1.00 96.50 82 CYS A C 1
ATOM 592 O O . CYS A 1 82 ? 7.363 -0.261 -4.607 1.00 96.50 82 CYS A O 1
ATOM 594 N N . GLU A 1 83 ? 7.111 -1.339 -6.549 1.00 94.88 83 GLU A N 1
ATOM 595 C CA . GLU A 1 83 ? 8.421 -1.988 -6.605 1.00 94.88 83 GLU A CA 1
ATOM 596 C C . GLU A 1 83 ? 9.471 -1.230 -7.435 1.00 94.88 83 GLU A C 1
ATOM 598 O O . GLU A 1 83 ? 10.612 -1.674 -7.528 1.00 94.88 83 GLU A O 1
ATOM 603 N N . GLU A 1 84 ? 9.107 -0.090 -8.024 1.00 95.00 84 GLU A N 1
ATOM 604 C CA . GLU A 1 84 ? 9.976 0.686 -8.912 1.00 95.00 84 GLU A CA 1
ATOM 605 C C . GLU A 1 84 ? 10.111 2.132 -8.435 1.00 95.00 84 GLU A C 1
ATOM 607 O O . GLU A 1 84 ? 9.196 2.687 -7.831 1.00 95.00 84 GLU A O 1
ATOM 612 N N . CYS A 1 85 ? 11.238 2.774 -8.738 1.00 95.62 85 CYS A N 1
ATOM 613 C CA . CYS A 1 85 ? 11.393 4.211 -8.528 1.00 95.62 85 CYS A CA 1
ATOM 614 C C . CYS A 1 85 ? 10.797 4.990 -9.701 1.00 95.62 85 CYS A C 1
ATOM 616 O O . CYS A 1 85 ? 10.966 4.612 -10.859 1.00 95.62 85 CYS A O 1
ATOM 618 N N . THR A 1 86 ? 10.145 6.118 -9.421 1.00 95.56 86 THR A N 1
ATOM 619 C CA . THR A 1 86 ? 9.595 6.991 -10.474 1.00 95.56 86 THR A CA 1
ATOM 620 C C . THR A 1 86 ? 10.686 7.629 -11.333 1.00 95.56 86 THR A C 1
ATOM 622 O O . THR A 1 86 ? 10.455 7.934 -12.501 1.00 95.56 86 THR A O 1
ATOM 625 N N . VAL A 1 87 ? 11.876 7.831 -10.761 1.00 93.19 87 VAL A N 1
ATOM 626 C CA . VAL A 1 87 ? 13.048 8.396 -11.436 1.00 93.19 87 VAL A CA 1
ATOM 627 C C . VAL A 1 87 ? 14.060 7.288 -11.716 1.00 93.19 87 VAL A C 1
ATOM 629 O O . VAL A 1 87 ? 14.453 6.548 -10.813 1.00 93.19 87 VAL A O 1
ATOM 632 N N . ALA A 1 88 ? 14.512 7.199 -12.968 1.00 87.75 88 ALA A N 1
ATOM 633 C CA . ALA A 1 88 ? 15.540 6.249 -13.378 1.00 87.75 88 ALA A CA 1
ATOM 634 C C . ALA A 1 88 ? 16.890 6.539 -12.699 1.00 87.75 88 ALA A C 1
ATOM 636 O O . ALA A 1 88 ? 17.249 7.693 -12.475 1.00 87.75 88 ALA A O 1
ATOM 637 N N . GLY A 1 89 ? 17.657 5.484 -12.411 1.00 86.75 89 GLY A N 1
ATOM 638 C CA . GLY A 1 89 ? 18.978 5.596 -11.778 1.00 86.75 89 GLY A CA 1
ATOM 639 C C . GLY A 1 89 ? 18.952 5.702 -10.251 1.00 86.75 89 GLY A C 1
ATOM 640 O O . GLY A 1 89 ? 20.004 5.881 -9.644 1.00 86.75 89 GLY A O 1
ATOM 641 N N . ARG A 1 90 ? 17.775 5.570 -9.630 1.00 92.44 90 ARG A N 1
ATOM 642 C CA . ARG A 1 90 ? 17.623 5.506 -8.173 1.00 92.44 90 ARG A CA 1
ATOM 643 C C . ARG A 1 90 ? 17.544 4.069 -7.661 1.00 92.44 90 ARG A C 1
ATOM 645 O O . ARG A 1 90 ? 17.124 3.172 -8.391 1.00 92.44 90 ARG A O 1
ATOM 652 N N . ILE A 1 91 ? 17.925 3.866 -6.401 1.00 91.50 91 ILE A N 1
ATOM 653 C CA . ILE A 1 91 ? 17.940 2.555 -5.743 1.00 91.50 91 ILE A CA 1
ATOM 654 C C . ILE A 1 91 ? 16.675 2.380 -4.891 1.00 91.50 91 ILE A C 1
ATOM 656 O O . 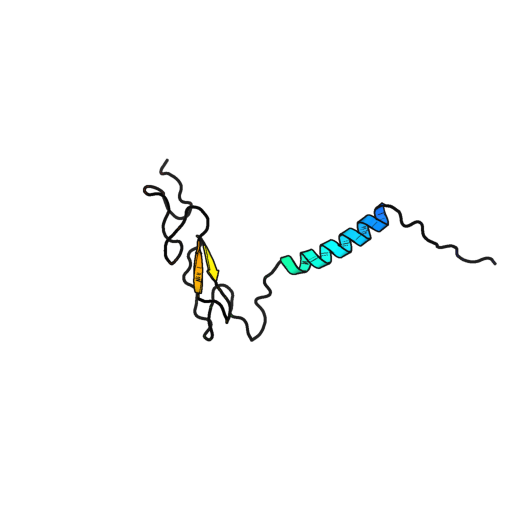ILE A 1 91 ? 16.450 3.127 -3.943 1.00 91.50 91 ILE A O 1
ATOM 660 N N . TRP A 1 92 ? 15.864 1.369 -5.207 1.00 92.31 92 TRP A N 1
ATOM 661 C CA . TRP A 1 92 ? 14.727 0.927 -4.383 1.00 92.31 92 TRP A CA 1
ATOM 662 C C . TRP A 1 92 ? 15.225 0.256 -3.081 1.00 92.31 92 TRP A C 1
ATOM 664 O O . TRP A 1 92 ? 16.243 -0.442 -3.146 1.00 92.31 92 TRP A O 1
ATOM 674 N N . PRO A 1 93 ? 14.546 0.385 -1.916 1.00 89.06 93 PRO A N 1
ATOM 675 C CA . PRO A 1 93 ? 13.193 0.923 -1.680 1.00 89.06 93 PRO A CA 1
ATOM 676 C C . PRO A 1 93 ? 13.091 2.422 -1.431 1.00 89.06 93 PRO A C 1
ATOM 678 O O . PRO A 1 93 ? 12.024 2.991 -1.642 1.00 89.06 93 PRO A O 1
ATOM 681 N N . ASP A 1 94 ? 14.175 3.065 -1.014 1.00 89.62 94 ASP A N 1
ATOM 682 C CA . ASP A 1 94 ? 14.137 4.470 -0.598 1.00 89.62 94 ASP A CA 1
ATOM 683 C C . ASP A 1 94 ? 14.234 5.446 -1.779 1.00 89.62 94 ASP A C 1
ATOM 685 O O . ASP A 1 94 ? 14.122 6.658 -1.604 1.00 89.62 94 ASP A O 1
ATOM 689 N N . CYS A 1 95 ? 14.457 4.923 -2.988 1.00 91.56 95 CYS A N 1
ATOM 690 C CA . CYS A 1 95 ? 14.621 5.684 -4.220 1.00 91.56 95 CYS A 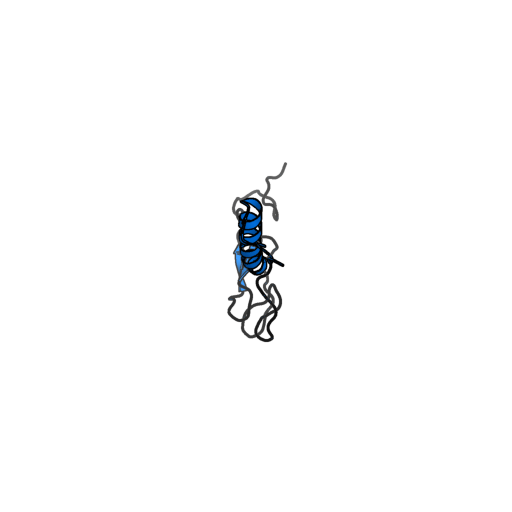CA 1
ATOM 691 C C . CYS A 1 95 ? 15.569 6.867 -4.027 1.00 91.56 95 CYS A C 1
ATOM 693 O O . CYS A 1 95 ? 15.258 8.013 -4.371 1.00 91.56 95 CYS A O 1
ATOM 695 N N . THR A 1 96 ? 16.736 6.554 -3.469 1.00 90.38 96 THR A N 1
ATOM 696 C CA . THR A 1 96 ? 17.870 7.455 -3.285 1.00 90.38 96 THR A CA 1
ATOM 697 C C . THR A 1 96 ? 18.845 7.325 -4.452 1.00 90.38 96 THR A C 1
ATOM 699 O O . THR A 1 96 ? 18.834 6.339 -5.195 1.00 90.38 96 THR A O 1
ATOM 702 N N . GLU A 1 97 ? 19.659 8.356 -4.666 1.00 87.69 97 GLU A N 1
ATOM 703 C CA . GLU A 1 97 ? 20.746 8.289 -5.643 1.00 87.69 97 GLU A CA 1
ATOM 704 C C . GLU A 1 97 ? 21.887 7.416 -5.113 1.00 87.69 97 GLU A C 1
ATOM 706 O O . GLU A 1 97 ? 22.126 7.350 -3.904 1.00 87.69 97 GLU A O 1
ATOM 711 N N . CYS A 1 98 ? 22.605 6.758 -6.023 1.00 77.19 98 CYS A N 1
ATOM 712 C CA . CYS A 1 98 ? 23.861 6.097 -5.693 1.00 77.19 98 CYS A CA 1
ATOM 713 C C . CYS A 1 98 ? 24.887 7.166 -5.283 1.00 77.19 98 CYS A C 1
ATOM 715 O O . CYS A 1 98 ? 25.401 7.872 -6.152 1.00 77.19 98 CYS A O 1
ATOM 717 N N . MET A 1 99 ? 25.168 7.289 -3.984 1.00 71.19 99 MET A N 1
ATOM 718 C CA . MET A 1 99 ? 26.353 8.002 -3.489 1.00 71.19 99 MET A CA 1
ATOM 719 C C . MET A 1 99 ? 27.588 7.106 -3.517 1.00 71.19 99 MET A C 1
ATOM 721 O O . MET A 1 99 ? 27.446 5.900 -3.207 1.00 71.19 99 MET A O 1
#

Secondary structure (DSSP, 8-state):
-----------HHHHHHHHHHHHHHHHTTSS-----STTSPPTTEETTTTEEP---TTEEE--BTT----EEEPTTEESSSS-EESSTTEETTTTEE--